Protein AF-A0A3D2AIP3-F1 (afdb_monomer)

Radius of gyration: 21.09 Å; Cα contacts (8 Å, |Δi|>4): 2; chains: 1; bounding box: 42×41×44 Å

Mean predicted aligned error: 14.24 Å

Solvent-accessible surface area (backbone atoms only — not comparable to full-atom values): 3650 Å² total; per-residue (Å²): 140,47,73,70,60,51,52,53,52,51,54,52,52,50,52,52,53,53,50,60,69,68,51,68,79,85,62,78,77,92,63,56,76,71,56,48,55,51,51,61,71,71,50,77,96,81,78,81,95,75,76,90,75,136

Secondary structure (DSSP, 8-state):
--HHHHHHHHHHHHHHHHHHHH----SPP---HHHHHHHHHHS-----------

Structure (mmCIF, N/CA/C/O backbone):
data_AF-A0A3D2AIP3-F1
#
_entry.id   AF-A0A3D2AIP3-F1
#
loop_
_atom_site.group_PDB
_atom_site.id
_atom_site.type_symbol
_atom_site.label_atom_id
_atom_site.label_alt_id
_atom_site.label_comp_id
_atom_site.label_asym_id
_atom_site.label_entity_id
_atom_site.label_seq_id
_atom_site.pdbx_PDB_ins_code
_atom_site.Cartn_x
_atom_site.Cartn_y
_atom_site.Cartn_z
_atom_site.occupancy
_atom_site.B_iso_or_equiv
_atom_site.auth_seq_id
_atom_site.auth_comp_id
_atom_site.auth_asym_id
_atom_site.auth_atom_id
_atom_site.pdbx_PDB_model_num
ATOM 1 N N . MET A 1 1 ? 16.500 3.703 -17.399 1.00 59.91 1 MET A N 1
ATOM 2 C CA . MET A 1 1 ? 15.228 3.259 -18.007 1.00 59.91 1 MET A CA 1
ATOM 3 C C . MET A 1 1 ? 15.548 2.169 -19.016 1.00 59.91 1 MET A C 1
ATOM 5 O O . MET A 1 1 ? 16.115 2.457 -20.052 1.00 59.91 1 MET A O 1
ATOM 9 N N . ASN A 1 2 ? 15.294 0.914 -18.675 1.00 90.19 2 ASN A N 1
ATOM 10 C CA . ASN A 1 2 ? 15.554 -0.229 -19.549 1.00 90.19 2 ASN A CA 1
ATOM 11 C C . ASN A 1 2 ? 14.280 -1.078 -19.515 1.00 90.19 2 ASN A C 1
ATOM 13 O O . ASN A 1 2 ? 13.694 -1.192 -18.435 1.00 90.19 2 ASN A O 1
ATOM 17 N N . ARG A 1 3 ? 13.807 -1.625 -20.644 1.00 93.25 3 ARG A N 1
ATOM 18 C CA . ARG A 1 3 ? 12.468 -2.261 -20.728 1.00 93.25 3 ARG A CA 1
ATOM 19 C C . ARG A 1 3 ? 12.257 -3.321 -19.642 1.00 93.25 3 ARG A C 1
ATOM 21 O O . ARG A 1 3 ? 11.228 -3.302 -18.973 1.00 93.25 3 ARG A O 1
ATOM 28 N N . ARG A 1 4 ? 13.287 -4.136 -19.374 1.00 93.31 4 ARG A N 1
ATOM 29 C CA . ARG A 1 4 ? 13.306 -5.110 -18.267 1.00 93.31 4 ARG A CA 1
ATOM 30 C C . ARG A 1 4 ? 13.064 -4.458 -16.900 1.00 93.31 4 ARG A C 1
ATOM 32 O O . ARG A 1 4 ? 12.172 -4.874 -16.170 1.00 93.31 4 ARG A O 1
ATOM 39 N N . LYS A 1 5 ? 13.799 -3.389 -16.568 1.00 95.81 5 LYS A N 1
ATOM 40 C CA . LYS A 1 5 ? 13.628 -2.659 -15.296 1.00 95.81 5 LYS A CA 1
ATOM 41 C C . LYS A 1 5 ? 12.239 -2.017 -15.193 1.00 95.81 5 LYS A C 1
ATOM 43 O O . LYS A 1 5 ? 11.638 -2.062 -14.126 1.00 95.81 5 LYS A O 1
ATOM 48 N N . LYS A 1 6 ? 11.715 -1.463 -16.293 1.00 95.69 6 LYS A N 1
ATOM 49 C CA . LYS A 1 6 ? 10.382 -0.840 -16.331 1.00 95.69 6 LYS A CA 1
ATOM 50 C C . LYS A 1 6 ? 9.269 -1.873 -16.117 1.00 95.69 6 LYS A C 1
ATOM 52 O O . LYS A 1 6 ? 8.379 -1.626 -15.313 1.00 95.69 6 LYS A O 1
ATOM 57 N N . GLY A 1 7 ? 9.363 -3.043 -16.754 1.00 96.81 7 GLY A N 1
ATOM 58 C CA . GLY A 1 7 ? 8.427 -4.151 -16.532 1.00 96.81 7 GLY A CA 1
ATOM 59 C C . GLY A 1 7 ? 8.400 -4.598 -15.069 1.00 96.81 7 GL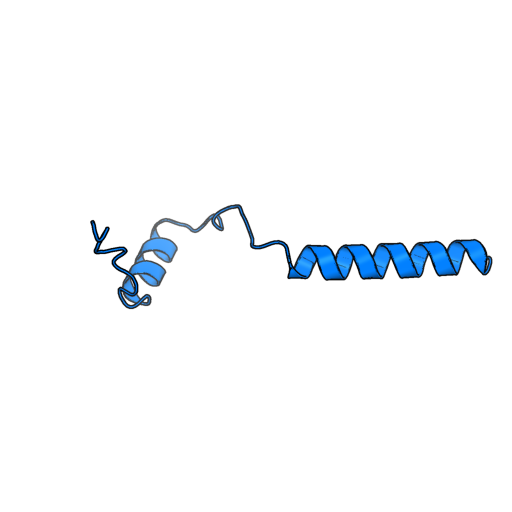Y A C 1
ATOM 60 O O . GLY A 1 7 ? 7.337 -4.643 -14.457 1.00 96.81 7 GLY A O 1
ATOM 61 N N . ILE A 1 8 ? 9.575 -4.808 -14.467 1.00 96.06 8 ILE A N 1
ATOM 62 C CA . ILE A 1 8 ? 9.695 -5.187 -13.048 1.00 96.06 8 ILE A CA 1
ATOM 63 C C . ILE A 1 8 ? 9.078 -4.124 -12.126 1.00 96.06 8 ILE A C 1
ATOM 65 O O . ILE A 1 8 ? 8.389 -4.463 -11.165 1.00 96.06 8 ILE A O 1
ATOM 69 N N . GLN A 1 9 ? 9.304 -2.838 -12.404 1.00 96.88 9 GLN A N 1
ATOM 70 C CA . GLN A 1 9 ? 8.724 -1.748 -11.614 1.00 96.88 9 GLN A CA 1
ATOM 71 C C . GLN A 1 9 ? 7.192 -1.732 -11.690 1.00 96.88 9 GLN A C 1
ATOM 73 O O . GLN A 1 9 ? 6.537 -1.596 -10.657 1.00 96.88 9 GLN A O 1
ATOM 78 N N . ILE A 1 10 ? 6.623 -1.914 -12.886 1.00 96.25 10 ILE A N 1
ATOM 79 C CA . ILE A 1 10 ? 5.168 -1.944 -13.090 1.00 96.25 10 ILE A CA 1
ATOM 80 C C . ILE A 1 10 ? 4.541 -3.122 -12.335 1.00 96.25 10 ILE A C 1
ATOM 82 O O . ILE A 1 10 ? 3.590 -2.914 -11.583 1.00 96.25 10 ILE A O 1
ATOM 86 N N . LEU A 1 11 ? 5.103 -4.328 -12.464 1.00 96.75 11 LEU A N 1
ATOM 87 C CA . LEU A 1 11 ? 4.592 -5.526 -11.786 1.00 96.75 11 LEU A CA 1
ATOM 88 C C . LEU A 1 11 ? 4.619 -5.373 -10.259 1.00 96.75 11 LEU A C 1
ATOM 90 O O . LEU A 1 11 ? 3.623 -5.640 -9.587 1.00 96.75 11 LEU A O 1
ATOM 94 N N . LYS A 1 12 ? 5.722 -4.854 -9.701 1.00 96.19 12 LYS A N 1
ATOM 95 C CA . LYS A 1 12 ? 5.830 -4.573 -8.258 1.00 96.19 12 LYS A CA 1
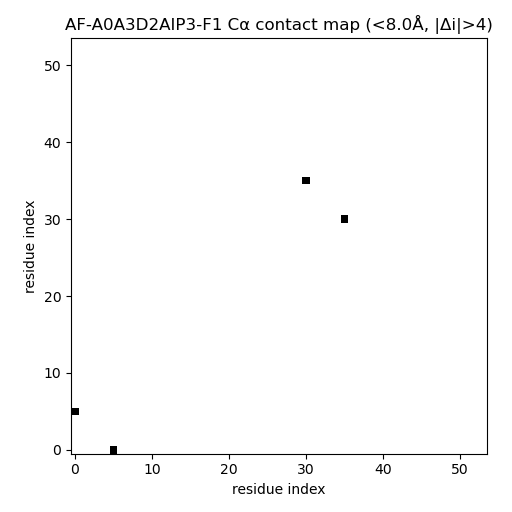ATOM 96 C C . LYS A 1 12 ? 4.794 -3.549 -7.790 1.00 96.19 12 LYS A C 1
ATOM 98 O O . LYS A 1 12 ? 4.200 -3.717 -6.725 1.00 96.19 12 LYS A O 1
ATOM 103 N N . ALA A 1 13 ? 4.561 -2.495 -8.572 1.00 96.06 13 ALA A N 1
ATOM 104 C CA . ALA A 1 13 ? 3.570 -1.476 -8.242 1.00 96.06 13 ALA A CA 1
ATOM 105 C C . ALA A 1 13 ? 2.136 -2.032 -8.266 1.00 96.06 13 ALA A C 1
ATOM 107 O O . ALA A 1 13 ? 1.342 -1.710 -7.382 1.00 96.06 13 ALA A O 1
ATOM 108 N N . GLN A 1 14 ? 1.807 -2.884 -9.239 1.00 95.56 14 GLN A N 1
ATOM 109 C CA . GLN A 1 14 ? 0.501 -3.544 -9.325 1.00 95.56 14 GLN A CA 1
ATOM 110 C C . GLN A 1 14 ? 0.275 -4.507 -8.155 1.00 95.56 14 GLN A C 1
ATOM 112 O O . GLN A 1 14 ? -0.753 -4.402 -7.487 1.00 95.56 14 GLN A O 1
ATOM 117 N N . ALA A 1 15 ? 1.258 -5.356 -7.838 1.00 94.75 15 ALA A N 1
ATOM 118 C CA . ALA A 1 15 ? 1.190 -6.265 -6.693 1.00 94.75 15 ALA A CA 1
ATOM 119 C C . ALA A 1 15 ? 0.986 -5.503 -5.371 1.00 94.75 15 ALA A C 1
ATOM 121 O O . ALA A 1 15 ? 0.107 -5.840 -4.582 1.00 94.75 15 ALA A O 1
ATOM 122 N N . LYS A 1 16 ? 1.723 -4.402 -5.157 1.00 90.94 16 LYS A N 1
ATOM 123 C CA . LYS A 1 16 ? 1.555 -3.545 -3.971 1.00 90.94 16 LYS A CA 1
ATOM 124 C C . LYS A 1 16 ? 0.145 -2.951 -3.877 1.00 90.94 16 LYS A C 1
ATOM 126 O O . LYS A 1 16 ? -0.416 -2.893 -2.787 1.00 90.94 16 LYS A O 1
ATOM 131 N N . ARG A 1 17 ? -0.436 -2.516 -5.000 1.00 88.06 17 ARG A N 1
ATOM 132 C CA . ARG A 1 17 ? -1.806 -1.974 -5.046 1.00 88.06 17 ARG A CA 1
ATOM 133 C C . ARG A 1 17 ? -2.861 -3.044 -4.775 1.00 88.06 17 ARG A C 1
ATOM 135 O O . ARG A 1 17 ? -3.819 -2.753 -4.072 1.00 88.06 17 ARG A O 1
ATOM 142 N N . ALA A 1 18 ? -2.692 -4.253 -5.306 1.00 90.06 18 ALA A N 1
ATOM 143 C CA . ALA A 1 18 ? -3.592 -5.373 -5.033 1.00 90.06 18 ALA A CA 1
ATOM 144 C C . ALA A 1 18 ? -3.546 -5.770 -3.548 1.00 90.06 18 ALA A C 1
ATOM 146 O O . ALA A 1 18 ? -4.584 -5.826 -2.893 1.00 90.06 18 ALA A O 1
ATOM 147 N N . ASN A 1 19 ? -2.343 -5.909 -2.986 1.00 85.62 19 ASN A N 1
ATOM 148 C CA . ASN A 1 19 ? -2.157 -6.251 -1.575 1.00 85.62 19 ASN A CA 1
ATOM 149 C C . ASN A 1 19 ? -2.699 -5.167 -0.636 1.00 85.62 19 ASN A C 1
ATOM 151 O O . ASN A 1 19 ? -3.276 -5.489 0.393 1.00 85.62 19 ASN A O 1
ATOM 155 N N . ALA A 1 20 ? -2.573 -3.886 -0.994 1.00 84.88 20 ALA A N 1
ATOM 156 C CA . ALA A 1 20 ? -3.136 -2.792 -0.201 1.00 84.88 20 ALA A CA 1
ATOM 157 C C . ALA A 1 20 ? -4.675 -2.766 -0.201 1.00 84.88 20 ALA A C 1
ATOM 159 O O . ALA A 1 20 ? -5.264 -2.269 0.752 1.00 84.88 20 ALA A O 1
ATOM 160 N N . LYS A 1 21 ? -5.322 -3.281 -1.256 1.00 77.06 21 LYS A N 1
ATOM 161 C CA . LYS A 1 21 ? -6.786 -3.420 -1.322 1.00 77.06 21 LYS A CA 1
ATOM 162 C C . LYS A 1 21 ? -7.281 -4.623 -0.523 1.00 77.06 21 LYS A C 1
ATOM 164 O O . LYS A 1 21 ? -8.337 -4.539 0.088 1.00 77.06 21 LYS A O 1
ATOM 169 N N . LEU A 1 22 ? -6.524 -5.721 -0.542 1.00 80.19 22 LEU A N 1
ATOM 170 C CA . LEU A 1 22 ? -6.868 -6.947 0.179 1.00 80.19 22 LEU A CA 1
ATOM 171 C C . LEU A 1 22 ? -6.540 -6.856 1.677 1.00 80.19 22 LEU A C 1
ATOM 173 O O . LEU A 1 22 ? -7.192 -7.495 2.496 1.00 80.19 22 LEU A O 1
ATOM 177 N N . ALA A 1 23 ? -5.544 -6.048 2.050 1.00 76.31 23 ALA A N 1
ATOM 178 C CA . ALA A 1 23 ? -5.204 -5.797 3.440 1.00 76.31 23 ALA A CA 1
ATOM 179 C C . ALA A 1 23 ? -6.314 -4.985 4.127 1.00 76.31 23 ALA A C 1
ATOM 181 O O . ALA A 1 23 ? -6.310 -3.751 4.119 1.00 76.31 23 ALA A O 1
ATOM 182 N N . SER A 1 24 ? -7.243 -5.681 4.786 1.00 66.62 24 SER A N 1
ATOM 183 C CA . SER A 1 24 ? -8.056 -5.091 5.848 1.00 66.62 24 SER A CA 1
ATOM 184 C C . SER A 1 24 ? -7.117 -4.434 6.859 1.00 66.62 24 SER A C 1
ATOM 186 O O . SER A 1 24 ? -6.110 -5.040 7.237 1.00 66.62 24 SER A O 1
ATOM 188 N N . LYS A 1 25 ? -7.416 -3.208 7.304 1.00 70.19 25 LYS A N 1
ATOM 189 C CA . LYS A 1 25 ? -6.635 -2.539 8.354 1.00 70.19 25 LYS A CA 1
ATOM 190 C C . LYS A 1 25 ? -6.729 -3.376 9.632 1.00 70.19 25 LYS A C 1
ATOM 192 O O . LYS A 1 25 ? -7.680 -3.251 10.388 1.00 70.19 25 LYS A O 1
ATOM 197 N N . 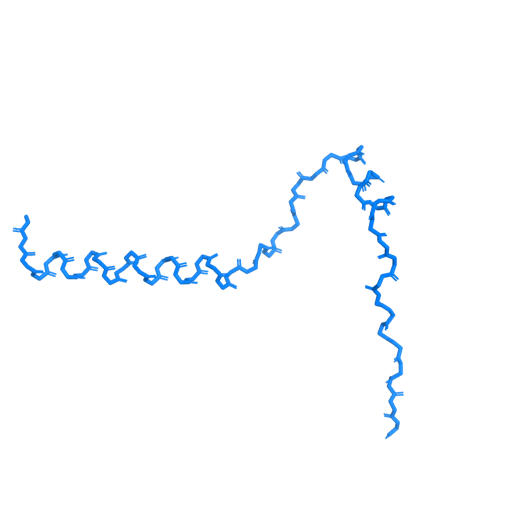THR A 1 26 ? -5.739 -4.238 9.847 1.00 65.69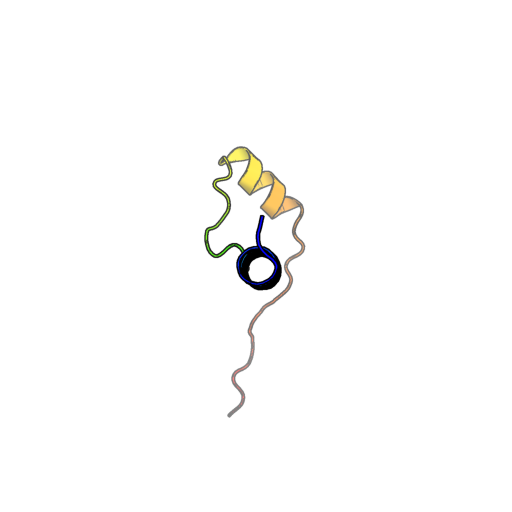 26 THR A N 1
ATOM 198 C CA . THR A 1 26 ? -5.703 -5.217 10.946 1.00 65.69 26 THR A CA 1
ATOM 199 C C . THR A 1 26 ? -5.554 -4.542 12.305 1.00 65.69 26 THR A C 1
ATOM 201 O O . THR A 1 26 ? -5.849 -5.133 13.336 1.00 65.69 26 THR A O 1
ATOM 204 N N . LYS A 1 27 ? -5.077 -3.293 12.313 1.00 68.12 27 LYS A N 1
ATOM 205 C CA . LYS A 1 27 ? -4.965 -2.490 13.523 1.00 68.12 27 LYS A CA 1
ATOM 206 C C . LYS A 1 27 ? -6.213 -1.620 13.656 1.00 68.12 27 LYS A C 1
ATOM 208 O O . LYS A 1 27 ? -6.512 -0.886 12.704 1.00 68.12 27 LYS A O 1
ATOM 213 N N . PRO A 1 28 ? -6.902 -1.645 14.811 1.00 72.00 28 PRO A N 1
ATOM 214 C CA . PRO A 1 28 ? -7.939 -0.666 15.083 1.00 72.00 28 PRO A CA 1
ATOM 215 C C . PRO A 1 28 ? -7.310 0.721 14.963 1.00 72.00 28 PRO A C 1
ATOM 217 O O . PRO A 1 28 ? -6.204 0.967 15.454 1.00 72.00 28 PRO A O 1
ATOM 220 N N . LYS A 1 29 ? -7.982 1.611 14.231 1.00 74.75 29 LYS A N 1
ATOM 221 C CA . LYS A 1 29 ? -7.545 3.001 14.105 1.00 74.75 29 LYS A CA 1
ATOM 222 C C . LYS A 1 29 ? -7.421 3.555 15.527 1.00 74.75 29 LYS A C 1
ATOM 224 O O . LYS A 1 29 ? -8.305 3.309 16.339 1.00 74.75 29 LYS A O 1
ATOM 229 N N . TYR A 1 30 ? -6.320 4.224 15.864 1.00 72.69 30 TYR A N 1
ATOM 230 C CA . TYR A 1 30 ? -6.227 4.874 17.169 1.00 72.69 30 TYR A CA 1
ATOM 231 C C . TYR A 1 30 ? -7.211 6.040 17.154 1.00 72.69 30 TYR A C 1
ATOM 233 O O . TYR A 1 30 ? -7.015 7.002 16.413 1.00 72.69 30 TYR A O 1
ATOM 241 N N . ILE A 1 31 ? -8.305 5.887 17.890 1.00 78.31 31 ILE A N 1
ATOM 242 C CA . ILE A 1 31 ? -9.376 6.870 17.982 1.00 78.31 31 ILE A CA 1
ATOM 243 C C . ILE A 1 31 ? -9.409 7.363 19.426 1.00 78.31 31 ILE A C 1
ATOM 245 O O . ILE A 1 31 ? -9.277 6.564 20.358 1.00 78.31 31 ILE A O 1
ATOM 249 N N . SER A 1 32 ? -9.543 8.675 19.625 1.00 80.12 32 SER A N 1
ATOM 250 C CA . SER A 1 32 ? -9.668 9.235 20.974 1.00 80.12 32 SER A CA 1
ATOM 251 C C . SER A 1 32 ? -10.933 8.699 21.663 1.00 80.12 32 SER A C 1
ATOM 253 O O . SER A 1 32 ? -11.891 8.301 20.995 1.00 80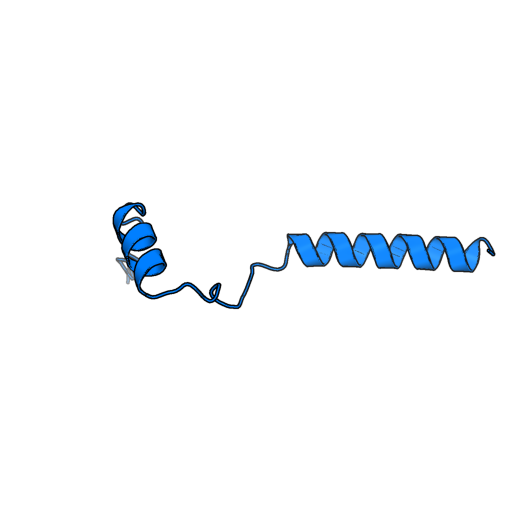.12 32 SER A O 1
ATOM 255 N N . LYS A 1 33 ? -10.970 8.707 23.006 1.00 74.56 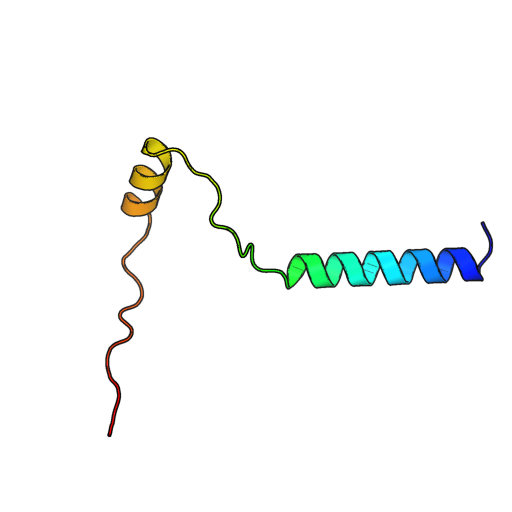33 LYS A N 1
ATOM 256 C CA . LYS A 1 33 ? -12.146 8.240 23.773 1.00 74.56 33 LYS A CA 1
ATOM 257 C C . LYS A 1 33 ? -13.448 8.915 23.310 1.00 74.56 33 LYS A C 1
ATOM 259 O O . LYS A 1 33 ? -14.478 8.257 23.230 1.00 74.56 33 LYS A O 1
ATOM 264 N N . ALA A 1 34 ? -13.379 10.198 22.953 1.00 72.31 34 ALA A N 1
ATOM 265 C CA . ALA A 1 34 ? -14.521 10.971 22.473 1.00 72.31 34 ALA A CA 1
ATOM 266 C C . ALA A 1 34 ? -15.038 10.501 21.104 1.00 72.31 34 ALA A C 1
ATOM 268 O O . ALA A 1 34 ? -16.241 10.476 20.870 1.00 72.31 34 ALA A O 1
ATOM 269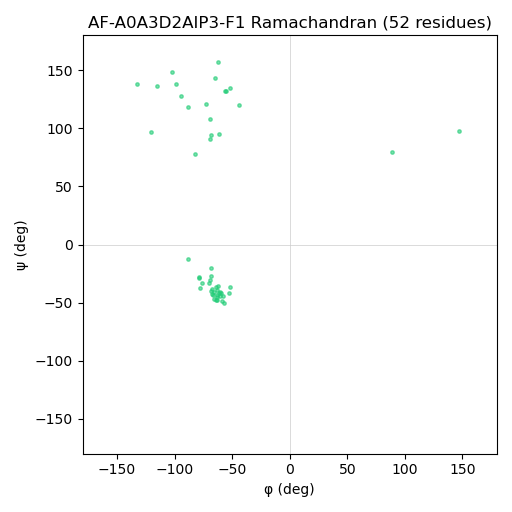 N N . GLU A 1 35 ? -14.148 10.123 20.191 1.00 69.88 35 GLU A N 1
ATOM 270 C CA . GLU A 1 35 ? -14.539 9.652 18.860 1.00 69.88 35 GLU A CA 1
ATOM 271 C C . GLU A 1 35 ? -15.030 8.199 18.874 1.00 69.88 35 GLU A C 1
ATOM 273 O O . GLU A 1 35 ? -15.899 7.843 18.083 1.00 69.88 35 GLU A O 1
ATOM 278 N N . ARG A 1 36 ? -14.544 7.374 19.812 1.00 69.69 36 ARG A N 1
ATOM 279 C CA . ARG A 1 36 ? -15.074 6.022 20.031 1.00 69.69 36 ARG A CA 1
ATOM 280 C C . ARG A 1 36 ? -16.537 6.049 20.480 1.00 69.69 36 ARG A C 1
ATOM 282 O O . ARG A 1 36 ? -17.347 5.332 19.912 1.00 69.69 36 ARG A O 1
ATOM 289 N N . ALA A 1 37 ? -16.877 6.932 21.420 1.00 70.25 37 ALA A N 1
ATOM 290 C CA . ALA A 1 37 ? -18.252 7.097 21.893 1.00 70.25 37 ALA A CA 1
ATOM 291 C C . ALA A 1 37 ? -19.212 7.565 20.780 1.00 70.25 37 ALA A C 1
ATOM 293 O O . ALA A 1 37 ? -20.355 7.126 20.727 1.00 70.25 37 ALA A O 1
ATOM 294 N N . LYS A 1 38 ? -18.740 8.419 19.859 1.00 68.50 38 LYS A N 1
ATOM 295 C CA . LYS A 1 38 ? -19.526 8.855 18.690 1.00 68.50 38 LYS A CA 1
ATOM 296 C C . LYS A 1 38 ? -19.770 7.710 17.705 1.00 68.50 38 LYS A C 1
ATOM 298 O O . LYS A 1 38 ? -20.882 7.540 17.230 1.00 68.50 38 LYS A O 1
ATOM 303 N N . LEU A 1 39 ? -18.747 6.895 17.443 1.00 65.56 39 LEU A N 1
ATOM 304 C CA . LEU A 1 39 ? -18.862 5.749 16.538 1.00 65.56 39 LEU A CA 1
ATOM 305 C C . LEU A 1 39 ? -19.729 4.615 17.106 1.00 65.56 39 LEU A C 1
ATOM 307 O O . LEU A 1 39 ? -20.412 3.952 16.335 1.00 65.56 39 LEU A O 1
ATOM 311 N N . GLU A 1 40 ? -19.720 4.402 18.426 1.00 61.91 40 GLU A N 1
ATOM 312 C CA . GLU A 1 40 ? -20.600 3.436 19.106 1.00 61.91 40 GLU A CA 1
ATOM 313 C C . GLU A 1 40 ? -22.076 3.884 19.084 1.00 61.91 40 GLU A C 1
ATOM 315 O O . GLU A 1 40 ? -22.962 3.037 19.006 1.00 61.91 40 GLU A O 1
ATOM 320 N N . ALA A 1 41 ? -22.344 5.196 19.085 1.00 63.88 41 ALA A N 1
ATOM 321 C CA . ALA A 1 41 ? -23.691 5.756 18.946 1.00 63.88 41 ALA A CA 1
ATOM 322 C C . ALA A 1 41 ? -24.233 5.703 17.501 1.00 63.88 41 ALA A C 1
ATOM 324 O O . ALA A 1 41 ? -25.433 5.519 17.313 1.00 63.88 41 ALA A O 1
ATOM 325 N N . ASP A 1 42 ? -23.360 5.834 16.494 1.00 56.69 42 ASP A N 1
ATOM 326 C CA . ASP A 1 42 ? -23.735 5.811 15.069 1.00 56.69 42 ASP A CA 1
ATOM 327 C C . ASP A 1 42 ? -23.754 4.398 14.449 1.00 56.69 42 ASP A C 1
ATOM 329 O O . ASP A 1 42 ? -24.268 4.215 13.342 1.00 56.69 42 ASP A O 1
ATOM 333 N N . SER A 1 43 ? -23.203 3.374 15.11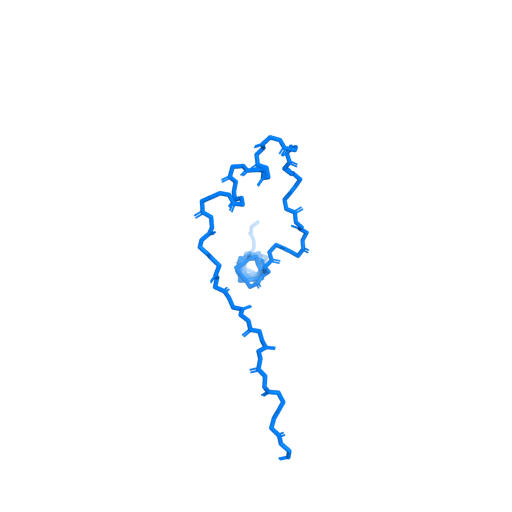6 1.00 46.06 43 SER A N 1
ATOM 334 C CA . SER A 1 43 ? -23.241 1.997 14.609 1.00 46.06 43 SER A CA 1
ATOM 335 C C . SER A 1 43 ? -24.511 1.260 15.065 1.00 46.06 43 SER A C 1
ATOM 337 O O . SER A 1 43 ? -24.671 1.038 16.268 1.00 46.06 43 SER A O 1
ATOM 339 N N . PRO A 1 44 ? -25.401 0.807 14.159 1.00 50.66 44 PRO A N 1
ATOM 340 C CA . PRO A 1 44 ? -26.493 -0.085 14.538 1.00 50.66 44 PRO A CA 1
ATOM 341 C C . PRO A 1 44 ? -25.932 -1.436 15.026 1.00 50.66 44 PRO A C 1
ATOM 343 O O . PRO A 1 44 ? -24.957 -1.934 14.449 1.00 50.66 44 PRO A O 1
ATOM 346 N N . PRO A 1 45 ? -26.542 -2.073 16.046 1.00 48.22 45 PRO A N 1
ATOM 347 C CA . PRO A 1 45 ? -26.112 -3.373 16.545 1.00 48.22 45 PRO A CA 1
ATOM 348 C C . PRO A 1 45 ? -26.419 -4.447 15.496 1.00 48.22 45 PRO A C 1
ATOM 350 O O . PRO A 1 45 ? -27.503 -5.022 15.464 1.00 48.22 45 PRO A O 1
ATOM 353 N N . THR A 1 46 ? -25.465 -4.724 14.610 1.00 52.50 46 THR A N 1
ATOM 354 C CA . THR A 1 46 ? -25.561 -5.833 13.656 1.00 52.50 46 THR A CA 1
ATOM 355 C C . THR A 1 46 ? -24.405 -6.802 13.872 1.00 52.50 46 THR A C 1
ATOM 357 O O . THR A 1 46 ? -23.282 -6.580 13.437 1.00 52.50 46 THR A O 1
ATOM 360 N N . LEU A 1 47 ? -24.718 -7.849 14.638 1.00 46.69 47 LEU A N 1
ATOM 361 C CA . LEU A 1 47 ? -24.426 -9.276 14.443 1.00 46.69 47 LEU A CA 1
ATOM 362 C C . LEU A 1 47 ? -24.216 -9.942 15.807 1.00 46.69 47 LEU A C 1
ATOM 364 O O . LEU A 1 47 ? -23.128 -9.931 16.376 1.00 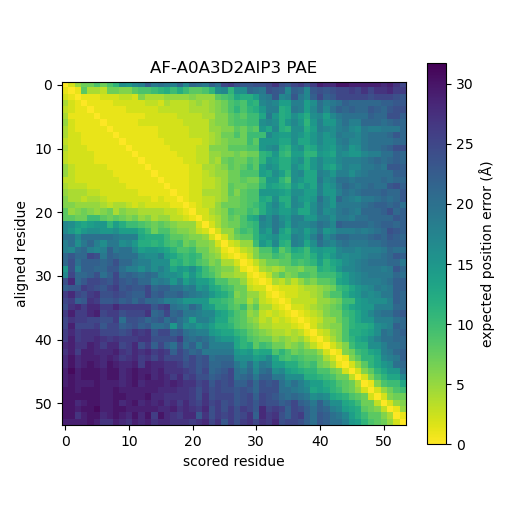46.69 47 LEU A O 1
ATOM 368 N N . ALA A 1 48 ? -25.277 -10.581 16.292 1.00 51.19 48 ALA A N 1
ATOM 369 C CA . ALA A 1 48 ? -25.156 -11.697 17.213 1.00 51.19 48 ALA A CA 1
ATOM 370 C C . ALA A 1 48 ? -24.649 -12.922 16.424 1.00 51.19 48 ALA A C 1
ATOM 372 O O . ALA A 1 48 ? -25.341 -13.344 15.496 1.00 51.19 48 ALA A O 1
ATOM 373 N N . PRO A 1 49 ? -23.496 -13.535 16.751 1.00 51.44 49 PRO A N 1
ATOM 374 C CA . PRO A 1 49 ? -23.208 -14.895 16.317 1.00 51.44 49 PRO A CA 1
ATOM 375 C C . PRO A 1 49 ? -23.909 -15.852 17.290 1.00 51.44 49 PRO A C 1
ATOM 377 O O . PRO A 1 49 ? -23.308 -16.370 18.228 1.00 51.44 49 PRO A O 1
ATOM 380 N N . GLY A 1 50 ? -25.220 -16.009 17.116 1.00 53.00 50 GLY A N 1
ATOM 381 C CA . GLY A 1 50 ? -26.027 -16.985 17.840 1.00 53.00 50 GLY A CA 1
ATOM 382 C C . GLY A 1 50 ? -26.263 -18.240 17.002 1.00 53.00 50 GLY A C 1
ATOM 383 O O . GLY A 1 50 ? -26.605 -18.133 15.830 1.00 53.00 50 GLY A O 1
ATOM 384 N N . ALA A 1 51 ? -26.155 -19.390 17.671 1.00 41.97 51 ALA A N 1
ATOM 385 C CA . ALA A 1 51 ? -26.543 -20.742 17.259 1.00 41.97 51 ALA A CA 1
ATOM 386 C C . ALA A 1 51 ? -25.488 -21.579 16.508 1.00 41.97 51 ALA A C 1
ATOM 388 O O . ALA A 1 51 ? -25.547 -21.815 15.304 1.00 41.97 51 ALA A O 1
ATOM 389 N N . THR A 1 52 ? -24.569 -22.142 17.296 1.00 55.16 52 THR A N 1
ATOM 390 C CA . THR A 1 52 ? -24.202 -23.561 17.181 1.00 55.16 52 THR A CA 1
ATOM 391 C C . THR A 1 52 ? -25.470 -24.414 17.022 1.00 55.16 52 THR A C 1
ATOM 393 O O . THR A 1 52 ? -26.316 -24.395 17.917 1.00 55.16 52 THR A O 1
ATOM 396 N N . ASN A 1 53 ? -25.604 -25.150 15.919 1.00 50.88 53 ASN A N 1
ATOM 397 C CA . ASN A 1 53 ? -26.578 -26.241 15.791 1.00 50.88 53 ASN A CA 1
ATOM 398 C C . ASN A 1 53 ? -25.854 -27.593 15.946 1.00 50.88 53 ASN A C 1
ATOM 400 O O . ASN A 1 53 ? -24.665 -27.649 15.617 1.00 50.88 53 ASN A O 1
ATOM 404 N N . PRO A 1 54 ? -26.537 -28.618 16.497 1.00 64.56 54 PRO A N 1
ATOM 405 C CA . PRO A 1 54 ? -25.943 -29.896 16.900 1.00 64.56 54 PRO A CA 1
ATOM 406 C C . PRO A 1 54 ? -25.420 -30.736 15.731 1.00 64.56 54 PRO A C 1
ATOM 408 O O . PRO A 1 54 ? -25.975 -30.617 14.614 1.00 64.56 54 PRO A O 1
#

Sequence (54 aa):
MNRRKKGIQILKAQAKRANAKLASKTKPKYISKAERAKLEADSPPTLAPGATNP

pLDDT: mean 74.09, std 16.79, range [41.97, 96.88]

Foldseek 3Di:
DDVVVVVVVVVVVVVVVVVVVVDDVPDDDPDPPVVVVVVVVVDDDDDDPDDDDD